Protein AF-A0A7C1GJ70-F1 (afdb_monomer)

Structure (mmCIF, N/CA/C/O backbone):
data_AF-A0A7C1GJ70-F1
#
_entry.id   AF-A0A7C1GJ70-F1
#
loop_
_atom_site.group_PDB
_atom_site.id
_atom_site.type_symbol
_atom_site.label_atom_id
_atom_site.label_alt_id
_atom_site.label_comp_id
_atom_site.label_asym_id
_atom_site.label_entity_id
_atom_site.label_seq_id
_atom_site.pdbx_PDB_ins_code
_atom_site.Cartn_x
_atom_site.Cartn_y
_atom_site.Cartn_z
_atom_site.occupancy
_atom_site.B_iso_or_equiv
_atom_site.auth_seq_id
_atom_site.auth_comp_id
_atom_site.auth_asym_id
_atom_site.auth_atom_id
_atom_site.pdbx_PDB_model_num
ATOM 1 N N . MET A 1 1 ? 27.090 8.555 -8.553 1.00 62.81 1 MET A N 1
ATOM 2 C CA . MET A 1 1 ? 26.048 9.546 -8.188 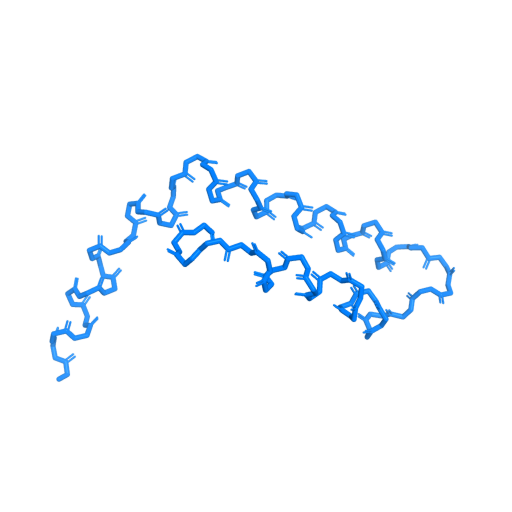1.00 62.81 1 MET A CA 1
ATOM 3 C C . MET A 1 1 ? 25.119 9.850 -9.362 1.00 62.81 1 MET A C 1
ATOM 5 O O . MET A 1 1 ? 23.916 9.762 -9.177 1.00 62.81 1 MET A O 1
ATOM 9 N N . PHE A 1 2 ? 25.637 10.126 -10.567 1.00 75.81 2 PHE A N 1
ATOM 10 C CA . PHE A 1 2 ? 24.806 10.438 -11.743 1.00 75.81 2 PHE A CA 1
ATOM 11 C C . PHE A 1 2 ? 24.001 9.252 -12.319 1.00 75.81 2 PHE A C 1
ATOM 13 O O . PHE A 1 2 ? 22.895 9.470 -12.795 1.00 75.81 2 PHE A O 1
ATOM 20 N N . GLU A 1 3 ? 24.473 8.004 -12.202 1.00 83.81 3 GLU A N 1
ATOM 21 C CA . GLU A 1 3 ? 23.723 6.826 -12.697 1.00 83.81 3 GLU A CA 1
ATOM 22 C C . GLU A 1 3 ? 22.460 6.485 -11.890 1.00 83.81 3 GLU A C 1
ATOM 24 O O . GLU A 1 3 ? 21.495 5.947 -12.421 1.00 83.81 3 GLU A O 1
ATOM 29 N N . GLY A 1 4 ? 22.421 6.839 -10.603 1.00 83.06 4 GLY A N 1
ATOM 30 C CA . GLY A 1 4 ? 21.198 6.683 -9.811 1.00 83.06 4 GLY A CA 1
ATOM 31 C C . GLY A 1 4 ? 20.091 7.622 -10.296 1.00 83.06 4 GLY A C 1
ATOM 32 O O . GLY A 1 4 ? 18.923 7.247 -10.327 1.00 83.06 4 GLY A O 1
ATOM 33 N N . LEU A 1 5 ? 20.463 8.828 -10.738 1.00 85.44 5 LEU A N 1
ATOM 34 C CA . LEU A 1 5 ? 19.516 9.817 -11.246 1.00 85.44 5 LEU A CA 1
ATOM 35 C C . LEU A 1 5 ? 18.913 9.384 -12.589 1.00 85.44 5 LEU A C 1
ATOM 37 O O . LEU A 1 5 ? 17.710 9.530 -12.790 1.00 85.44 5 LEU A O 1
ATOM 41 N N . THR A 1 6 ? 19.718 8.810 -13.486 1.00 87.12 6 THR A N 1
ATOM 42 C CA . THR A 1 6 ? 19.217 8.283 -14.765 1.00 87.12 6 THR A CA 1
ATOM 43 C C . THR A 1 6 ? 18.280 7.093 -14.558 1.00 87.12 6 THR A C 1
ATOM 45 O O . THR A 1 6 ? 17.260 7.010 -15.241 1.00 87.12 6 THR A O 1
ATOM 48 N N . GLY A 1 7 ? 18.558 6.230 -13.573 1.00 86.75 7 GLY A N 1
ATOM 49 C CA . GLY A 1 7 ? 17.663 5.138 -13.179 1.00 86.75 7 GLY A CA 1
ATOM 50 C C . GLY A 1 7 ? 16.301 5.630 -12.676 1.00 86.75 7 GLY A C 1
ATOM 51 O O . GLY A 1 7 ? 15.270 5.166 -13.159 1.00 86.75 7 GLY A O 1
ATOM 52 N N . VAL A 1 8 ? 16.285 6.624 -11.780 1.00 87.50 8 VAL A N 1
ATOM 53 C CA . VAL A 1 8 ? 15.042 7.203 -11.228 1.00 87.50 8 VAL A CA 1
ATOM 54 C C . VAL A 1 8 ? 14.194 7.867 -12.316 1.00 87.50 8 VAL A C 1
ATOM 56 O O . VAL A 1 8 ? 12.977 7.673 -12.366 1.00 87.50 8 VAL A O 1
ATOM 59 N N . ILE A 1 9 ? 14.827 8.612 -13.225 1.00 88.25 9 ILE A N 1
ATOM 60 C CA . ILE A 1 9 ? 14.126 9.264 -14.340 1.00 88.25 9 ILE A CA 1
ATOM 61 C C . ILE A 1 9 ? 13.581 8.215 -15.323 1.00 88.25 9 ILE A C 1
ATOM 63 O O . ILE A 1 9 ? 12.450 8.343 -15.790 1.00 88.25 9 ILE A O 1
ATOM 67 N N . GLY A 1 10 ? 14.341 7.149 -15.593 1.00 88.44 10 GLY A N 1
ATOM 68 C CA . GLY A 1 10 ? 13.922 6.052 -16.469 1.00 88.44 10 GLY A CA 1
ATOM 69 C C . GLY A 1 10 ? 12.751 5.229 -15.921 1.00 88.44 10 GLY A C 1
ATOM 70 O O . GLY A 1 10 ? 11.961 4.705 -16.703 1.00 88.44 10 GLY A O 1
ATOM 71 N N . SER A 1 11 ? 12.594 5.149 -14.596 1.00 88.56 11 SER A N 1
ATOM 72 C CA . SER A 1 11 ? 11.481 4.437 -13.946 1.00 88.56 11 SER A CA 1
ATOM 73 C C . SER A 1 11 ? 10.167 5.222 -13.881 1.00 88.56 11 SER A C 1
ATOM 75 O O . SER A 1 11 ? 9.117 4.636 -13.618 1.00 88.56 11 SER A O 1
ATOM 77 N N . LEU A 1 12 ? 10.185 6.531 -14.149 1.00 89.69 12 LEU A N 1
ATOM 78 C CA . LEU A 1 12 ? 9.007 7.395 -14.029 1.00 89.69 12 LEU A CA 1
ATOM 79 C C . LEU A 1 12 ? 7.786 6.926 -14.854 1.00 89.69 12 LEU A C 1
ATOM 81 O O . LEU A 1 12 ? 6.677 6.952 -14.317 1.00 89.69 12 LEU A O 1
ATOM 85 N N . PRO A 1 13 ? 7.935 6.437 -16.103 1.00 90.31 13 PRO A N 1
ATOM 86 C CA . PRO A 1 13 ? 6.808 5.897 -16.865 1.00 90.31 13 PRO A CA 1
ATOM 87 C C . PRO A 1 13 ? 6.185 4.648 -16.229 1.00 90.31 13 PRO A C 1
ATOM 89 O O . PRO A 1 13 ? 4.983 4.443 -16.347 1.00 90.31 13 PRO A O 1
ATOM 92 N N . ASN A 1 14 ? 6.987 3.827 -15.543 1.00 89.88 14 ASN A N 1
ATOM 93 C CA . ASN A 1 14 ? 6.511 2.626 -14.856 1.00 89.88 14 ASN A CA 1
ATOM 94 C C . ASN A 1 14 ? 5.709 3.005 -13.599 1.00 89.88 14 ASN A C 1
ATOM 96 O O . ASN A 1 14 ? 4.631 2.471 -13.372 1.00 89.88 14 ASN A O 1
ATOM 100 N N . LEU A 1 15 ? 6.143 4.022 -12.847 1.00 88.00 15 LEU A N 1
ATOM 101 C CA . LEU A 1 15 ? 5.376 4.539 -11.703 1.00 88.00 15 LEU A CA 1
ATOM 102 C C . LEU A 1 15 ? 3.973 5.019 -12.102 1.00 88.00 15 LEU A C 1
ATOM 104 O O . LEU A 1 15 ? 3.022 4.833 -11.351 1.00 88.00 15 LEU A O 1
ATOM 108 N N . LEU A 1 16 ? 3.849 5.623 -13.286 1.00 91.75 16 LEU A N 1
ATOM 109 C CA . LEU A 1 16 ? 2.586 6.129 -13.832 1.00 91.75 16 LEU A CA 1
ATOM 110 C C . LEU A 1 16 ? 1.811 5.083 -14.649 1.00 91.75 16 LEU A C 1
ATOM 112 O O . LEU A 1 16 ? 0.779 5.413 -15.240 1.00 91.75 16 LEU A O 1
ATOM 116 N N . ALA A 1 17 ? 2.284 3.834 -14.704 1.00 92.75 17 ALA A N 1
ATOM 117 C CA . ALA A 1 17 ? 1.560 2.758 -15.359 1.00 92.75 17 ALA A CA 1
ATOM 118 C C . ALA A 1 17 ? 0.183 2.566 -14.707 1.00 92.75 17 ALA A C 1
ATOM 120 O O . ALA A 1 17 ? 0.010 2.695 -13.493 1.00 92.75 17 ALA A O 1
ATOM 121 N N . ILE A 1 18 ? -0.818 2.246 -15.530 1.00 93.19 18 ILE A N 1
ATOM 122 C CA . ILE A 1 18 ? -2.208 2.142 -15.076 1.00 93.19 18 ILE A CA 1
ATOM 123 C C . ILE A 1 18 ? -2.365 1.102 -13.957 1.00 93.19 18 ILE A C 1
ATOM 125 O O . ILE A 1 18 ? -3.134 1.339 -13.029 1.00 93.19 18 ILE A O 1
ATOM 129 N N . ASN A 1 19 ? -1.636 -0.020 -13.997 1.00 91.81 19 ASN A N 1
ATOM 130 C CA . ASN A 1 19 ? -1.721 -1.033 -12.938 1.00 91.81 19 ASN A CA 1
ATOM 131 C C . ASN A 1 19 ? -1.261 -0.470 -11.579 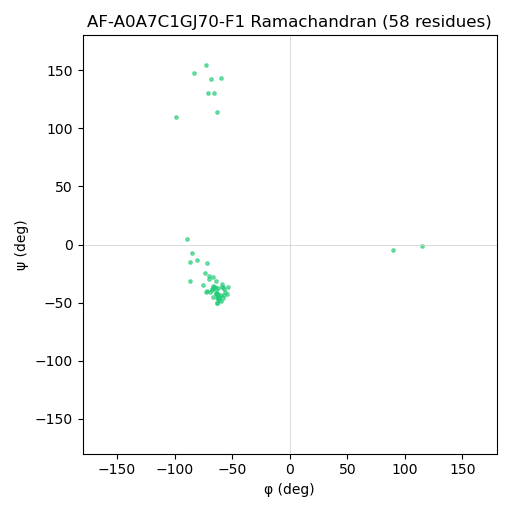1.00 91.81 19 ASN A C 1
ATOM 133 O O . ASN A 1 19 ? -1.984 -0.614 -10.596 1.00 91.81 19 ASN A O 1
ATOM 137 N N . ASN A 1 20 ? -0.132 0.241 -11.548 1.00 91.50 20 ASN A N 1
ATOM 138 C CA . ASN A 1 20 ? 0.458 0.816 -10.341 1.00 91.50 20 ASN A CA 1
ATOM 139 C C . ASN A 1 20 ? -0.445 1.917 -9.780 1.00 91.50 20 ASN A C 1
ATOM 141 O O . ASN A 1 20 ? -0.657 2.004 -8.573 1.00 91.50 20 ASN A O 1
ATOM 145 N N . MET A 1 21 ? -1.070 2.708 -10.656 1.00 93.44 21 MET A N 1
ATOM 146 C CA . MET A 1 21 ? -2.080 3.691 -10.261 1.00 93.44 21 MET A CA 1
ATOM 147 C C . MET A 1 21 ? -3.308 3.037 -9.621 1.00 93.44 21 MET A C 1
ATOM 149 O O . MET A 1 21 ? -3.753 3.486 -8.566 1.00 93.44 21 MET A O 1
ATOM 153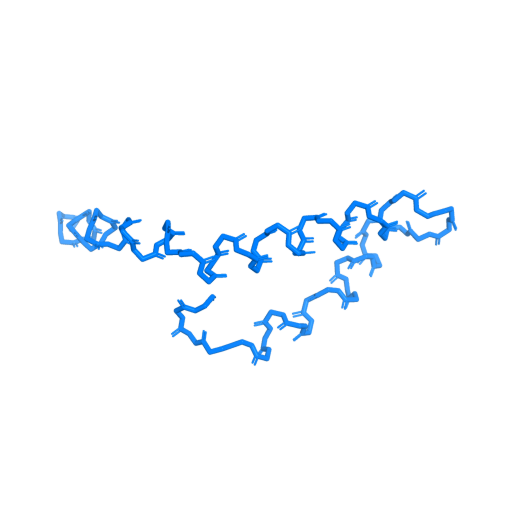 N N . VAL A 1 22 ? -3.847 1.965 -10.209 1.00 93.75 22 VAL A N 1
ATOM 154 C CA . VAL A 1 22 ? -5.006 1.248 -9.645 1.00 93.75 22 VAL A CA 1
ATOM 155 C C . VAL A 1 22 ? -4.679 0.674 -8.266 1.00 93.75 22 VAL A C 1
ATOM 157 O O . VAL A 1 22 ? -5.474 0.835 -7.338 1.00 93.75 22 VAL A O 1
ATOM 160 N N . VAL A 1 23 ? -3.507 0.057 -8.111 1.00 93.00 23 VAL A N 1
ATOM 161 C CA . VAL A 1 23 ? -3.043 -0.485 -6.825 1.00 93.00 23 VAL A CA 1
ATOM 162 C C . VAL A 1 23 ? -2.839 0.632 -5.800 1.00 93.00 23 VAL A C 1
ATOM 164 O O . VAL A 1 23 ? -3.283 0.494 -4.660 1.00 93.00 23 VAL A O 1
ATOM 167 N N . LEU A 1 24 ? -2.257 1.768 -6.198 1.00 92.75 24 LEU A N 1
ATOM 168 C CA . LEU A 1 24 ? -2.103 2.940 -5.333 1.00 92.75 24 LEU A CA 1
ATOM 169 C C . LEU A 1 24 ? -3.448 3.473 -4.845 1.00 92.75 24 LEU A C 1
ATOM 171 O O . LEU A 1 24 ? -3.619 3.681 -3.645 1.00 92.75 24 LEU A O 1
ATOM 175 N N . PHE A 1 25 ? -4.420 3.655 -5.740 1.00 95.25 25 PHE A N 1
ATOM 176 C CA . PHE A 1 25 ? -5.759 4.080 -5.339 1.00 95.25 25 PHE A CA 1
ATOM 177 C C . PHE A 1 25 ? -6.405 3.061 -4.401 1.00 95.25 25 PHE A C 1
ATOM 179 O O . PHE A 1 25 ? -6.940 3.453 -3.366 1.00 95.25 25 PHE A O 1
ATOM 186 N N . ALA A 1 26 ? -6.315 1.765 -4.705 1.00 93.94 26 ALA A N 1
ATOM 187 C CA . ALA A 1 26 ? -6.846 0.713 -3.843 1.00 93.94 26 ALA A CA 1
ATOM 188 C C . ALA A 1 26 ? -6.204 0.733 -2.444 1.00 93.94 26 ALA A C 1
ATOM 190 O O . ALA A 1 26 ? -6.918 0.661 -1.443 1.00 93.94 26 ALA A O 1
ATOM 191 N N . GLY A 1 27 ? -4.882 0.901 -2.360 1.00 92.88 27 GLY A N 1
ATOM 192 C CA . GLY A 1 27 ? -4.155 1.029 -1.097 1.00 92.88 27 GLY A CA 1
ATOM 193 C C . GLY A 1 27 ? -4.551 2.280 -0.312 1.00 92.88 27 GLY A C 1
ATOM 194 O O . GLY A 1 27 ? -4.784 2.199 0.894 1.00 92.88 27 GLY A O 1
ATOM 195 N N . VAL A 1 28 ? -4.706 3.423 -0.989 1.00 94.31 28 VAL A N 1
ATOM 196 C CA . VAL A 1 28 ? -5.165 4.677 -0.371 1.00 94.31 28 VAL A CA 1
ATOM 197 C C . VAL A 1 28 ? -6.586 4.528 0.163 1.00 94.31 28 VAL A C 1
ATOM 199 O O . VAL A 1 28 ? -6.825 4.830 1.330 1.00 94.31 28 VAL A O 1
ATOM 202 N N . PHE A 1 29 ? -7.527 4.023 -0.635 1.00 95.31 29 PHE A N 1
ATOM 203 C CA . PHE A 1 29 ? -8.903 3.810 -0.181 1.00 95.31 29 PHE A CA 1
ATOM 204 C C . PHE A 1 2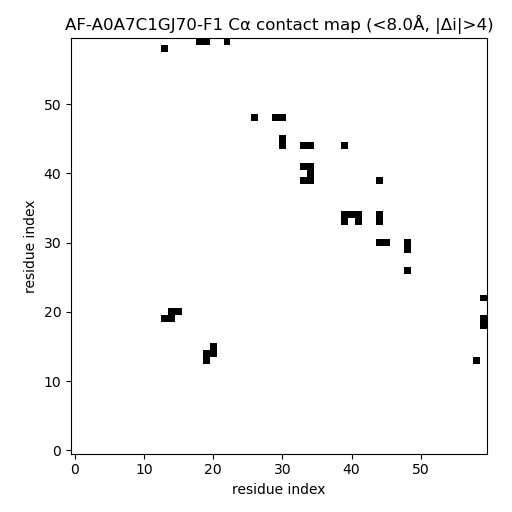9 ? -8.978 2.788 0.955 1.00 95.31 29 PHE A C 1
ATOM 206 O O . PHE A 1 29 ? -9.669 3.038 1.941 1.00 95.31 29 PHE A O 1
ATOM 213 N N . GLY A 1 30 ? -8.234 1.684 0.866 1.00 93.19 30 GLY A N 1
ATOM 214 C CA . GLY A 1 30 ? -8.122 0.705 1.946 1.00 93.19 30 GLY A CA 1
ATOM 215 C C . GLY A 1 30 ? -7.606 1.341 3.238 1.00 93.19 30 GLY A C 1
ATOM 216 O O . GLY A 1 30 ? -8.208 1.164 4.296 1.00 93.19 30 GLY A O 1
ATOM 217 N N . GLY A 1 31 ? -6.555 2.158 3.150 1.00 93.06 31 GLY A N 1
ATOM 218 C CA . GLY A 1 31 ? -6.006 2.905 4.282 1.00 93.06 31 GLY A CA 1
ATOM 219 C C . GLY A 1 31 ? -6.983 3.918 4.872 1.00 93.06 31 GLY A C 1
ATOM 220 O O . GLY A 1 31 ? -7.106 4.003 6.092 1.00 93.06 31 GLY A O 1
ATOM 221 N N . LEU A 1 32 ? -7.715 4.646 4.028 1.00 94.06 32 LEU A N 1
ATOM 222 C CA . LEU A 1 32 ? -8.720 5.617 4.460 1.00 94.06 32 LEU A CA 1
ATOM 223 C C . LEU A 1 32 ? -9.902 4.941 5.156 1.00 94.06 32 LEU A C 1
ATOM 225 O O . LEU A 1 32 ? -10.314 5.401 6.217 1.00 94.06 32 LEU A O 1
ATOM 229 N N . ILE A 1 33 ? -10.425 3.844 4.602 1.00 93.88 33 ILE A N 1
ATOM 230 C CA . ILE A 1 33 ? -11.536 3.095 5.206 1.00 93.88 33 ILE A CA 1
ATOM 231 C C . ILE A 1 33 ? -11.104 2.532 6.560 1.00 93.88 33 ILE A C 1
ATOM 233 O O . ILE A 1 33 ? -11.785 2.753 7.559 1.00 93.88 33 ILE A O 1
ATOM 237 N N . LEU A 1 34 ? -9.954 1.853 6.611 1.00 92.94 34 LEU A N 1
ATOM 238 C CA . LEU A 1 34 ? -9.436 1.283 7.853 1.00 92.94 34 LEU A CA 1
ATOM 239 C C . LEU A 1 34 ? -9.099 2.365 8.882 1.00 92.94 34 LEU A C 1
ATOM 241 O O . LEU A 1 34 ? -9.372 2.180 10.059 1.00 92.94 34 LEU A O 1
ATOM 245 N N . GLY A 1 35 ? -8.553 3.507 8.462 1.00 89.75 35 GLY A N 1
ATOM 246 C CA . GLY A 1 35 ? -8.235 4.627 9.352 1.00 89.75 35 GLY A CA 1
ATOM 247 C C . GLY A 1 35 ? -9.450 5.426 9.838 1.00 89.75 35 GLY A C 1
ATOM 248 O O . GLY A 1 35 ? -9.372 6.056 10.889 1.00 89.75 35 GLY A O 1
ATOM 249 N N . ALA A 1 36 ? -10.561 5.414 9.098 1.00 91.56 36 ALA A N 1
ATOM 250 C CA . ALA A 1 36 ? -11.796 6.106 9.471 1.00 91.56 36 ALA A CA 1
ATOM 251 C C . ALA A 1 36 ? -12.717 5.264 10.376 1.00 91.56 36 ALA A C 1
ATOM 253 O O . ALA A 1 36 ? -13.644 5.808 10.981 1.00 91.56 36 ALA A O 1
ATOM 254 N N . LEU A 1 37 ? -12.488 3.950 10.471 1.00 92.06 37 LEU A N 1
ATOM 255 C CA . LEU A 1 37 ? -13.272 3.051 11.316 1.00 92.06 37 LEU A CA 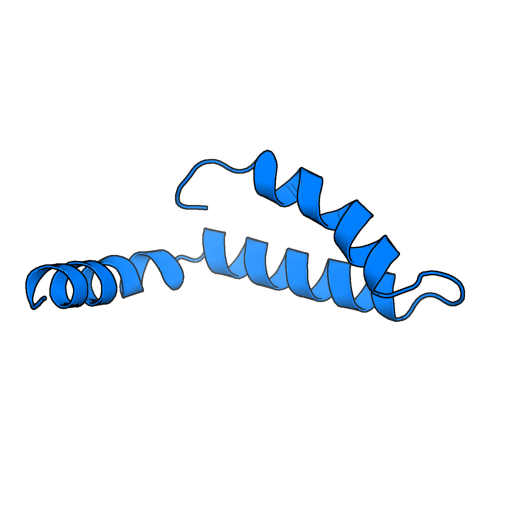1
ATOM 256 C C . LEU A 1 37 ? -12.977 3.292 12.812 1.00 92.06 37 LEU A C 1
ATOM 258 O O . LEU A 1 37 ? -11.815 3.291 13.227 1.00 92.06 37 LEU A O 1
ATOM 262 N N . PRO A 1 38 ? -14.010 3.454 13.663 1.00 86.50 38 PRO A N 1
ATOM 263 C CA . PRO A 1 38 ? -13.812 3.644 15.094 1.00 86.50 38 PRO A CA 1
ATOM 264 C C . PRO A 1 38 ? -13.211 2.380 15.718 1.00 86.50 38 PRO A C 1
ATOM 266 O O . PRO A 1 38 ? -13.710 1.275 15.522 1.00 86.50 38 PRO A O 1
ATOM 269 N N . GLY A 1 39 ? -12.142 2.547 16.494 1.00 85.94 39 GLY A N 1
ATOM 270 C CA . GLY A 1 39 ? -11.452 1.436 17.156 1.00 85.94 39 GLY A CA 1
ATOM 271 C C . GLY A 1 39 ? -10.320 0.799 16.344 1.00 85.94 39 GLY A C 1
ATOM 272 O O . GLY A 1 39 ? -9.598 -0.030 16.896 1.00 85.94 39 GLY A O 1
ATOM 273 N N . VAL A 1 40 ? -10.098 1.210 15.090 1.00 89.00 40 VAL A N 1
ATOM 274 C CA . VAL A 1 40 ? -8.914 0.814 14.315 1.00 89.00 40 VAL A CA 1
ATOM 275 C C . VAL A 1 40 ? -7.886 1.939 14.396 1.00 89.00 40 VAL A C 1
ATOM 277 O O . VAL A 1 40 ? -8.078 3.033 13.872 1.00 89.00 40 VAL A O 1
ATOM 280 N N . SER A 1 41 ? -6.786 1.699 15.110 1.00 89.38 41 SER A N 1
ATOM 281 C CA . SER A 1 41 ? -5.697 2.672 15.183 1.00 89.38 41 SER A CA 1
ATOM 282 C C . SER A 1 41 ? -4.925 2.725 13.857 1.00 89.38 41 SER A C 1
ATOM 284 O O . SER A 1 41 ? -4.839 1.711 13.161 1.00 89.38 41 SER A O 1
ATOM 286 N N . PRO A 1 42 ? -4.259 3.850 13.527 1.00 88.12 42 PRO A N 1
ATOM 287 C CA . PRO A 1 42 ? -3.422 3.942 12.327 1.00 88.12 42 PRO A CA 1
ATOM 288 C C . PRO A 1 42 ? -2.371 2.826 12.237 1.00 88.12 42 PRO A C 1
ATOM 290 O O . PRO A 1 42 ? -2.112 2.286 11.167 1.00 88.12 42 PRO A O 1
ATOM 293 N N . THR A 1 43 ? -1.804 2.433 13.380 1.00 91.69 43 THR A N 1
ATOM 294 C CA . THR A 1 43 ? -0.838 1.331 13.478 1.00 91.69 43 THR A CA 1
ATOM 295 C C . THR A 1 43 ? -1.444 -0.029 13.127 1.00 91.69 43 THR A C 1
ATOM 297 O O . THR A 1 43 ? -0.776 -0.837 12.485 1.00 91.69 43 THR A O 1
ATOM 300 N N . LEU A 1 44 ? -2.705 -0.279 13.497 1.00 94.19 44 LEU A N 1
ATOM 301 C CA . LEU A 1 44 ? -3.415 -1.513 13.164 1.00 94.19 44 LEU A CA 1
ATOM 302 C C . LEU A 1 44 ? -3.798 -1.548 11.679 1.00 94.19 44 LEU A C 1
ATOM 304 O O . LEU A 1 44 ? -3.609 -2.575 11.035 1.00 94.19 44 LEU A O 1
ATOM 308 N N . SER A 1 45 ? -4.253 -0.427 11.111 1.00 92.81 45 SER A N 1
ATOM 309 C CA . SER A 1 45 ? -4.528 -0.316 9.670 1.00 92.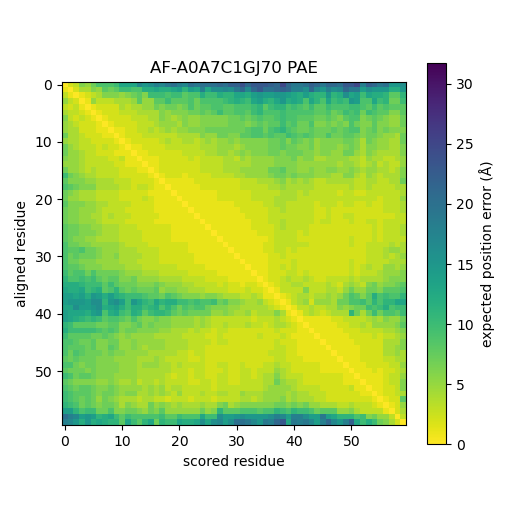81 45 SER A CA 1
ATOM 310 C C . SER A 1 45 ? -3.296 -0.648 8.827 1.00 92.81 45 SER A C 1
ATOM 312 O O . SER A 1 45 ? -3.393 -1.406 7.865 1.00 92.81 45 SER A O 1
ATOM 314 N N . VAL A 1 46 ? -2.119 -0.140 9.213 1.00 92.25 46 VAL A N 1
ATOM 315 C CA . VAL A 1 46 ? -0.850 -0.479 8.548 1.00 92.25 46 VAL A CA 1
ATOM 316 C C . VAL A 1 46 ? -0.543 -1.970 8.696 1.00 92.25 46 VAL A C 1
ATOM 318 O O . VAL A 1 46 ? -0.232 -2.619 7.702 1.00 92.25 46 VAL A O 1
ATOM 321 N N . ALA A 1 47 ? -0.687 -2.539 9.897 1.00 94.06 47 ALA A N 1
ATOM 322 C CA . ALA A 1 47 ? -0.456 -3.968 10.121 1.00 94.06 47 ALA A CA 1
ATOM 323 C C . ALA A 1 47 ? -1.357 -4.868 9.252 1.00 94.06 47 ALA A C 1
ATOM 325 O O . ALA A 1 47 ? -0.916 -5.928 8.815 1.00 94.06 47 ALA A O 1
ATOM 326 N N . LEU A 1 48 ? -2.591 -4.436 8.970 1.00 93.31 48 LEU A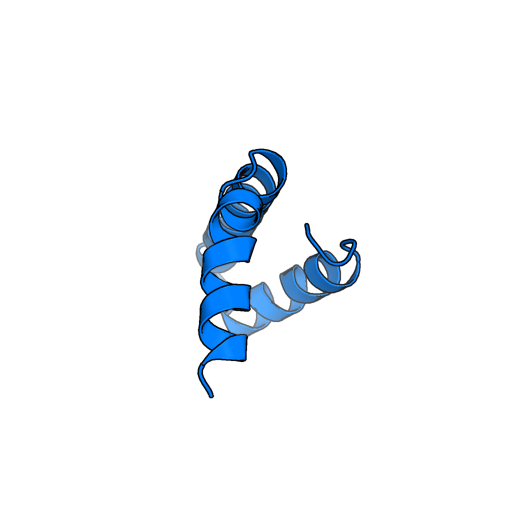 N 1
ATOM 327 C CA . LEU A 1 48 ? -3.517 -5.149 8.088 1.00 93.31 48 LEU A CA 1
ATOM 328 C C . LEU A 1 48 ? -3.162 -5.000 6.603 1.00 93.31 48 LEU A C 1
ATOM 330 O O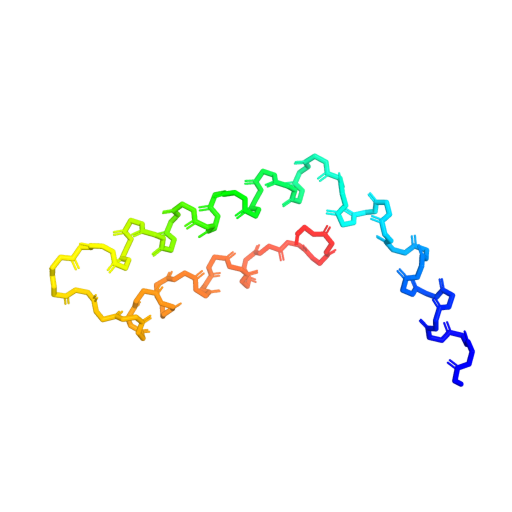 . LEU A 1 48 ? -3.362 -5.945 5.848 1.00 93.31 48 LEU A O 1
ATOM 334 N N . LEU A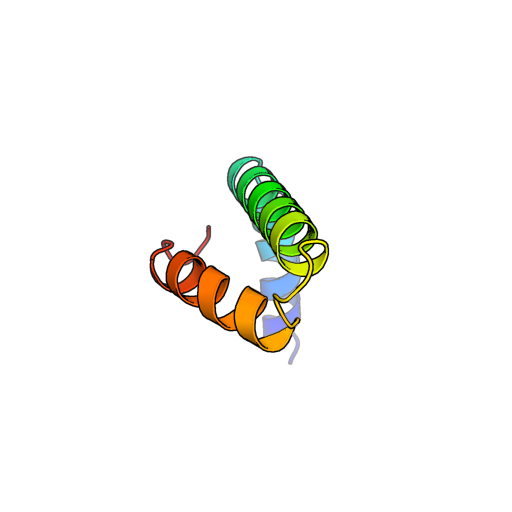 1 49 ? -2.644 -3.844 6.174 1.00 92.94 49 LEU A N 1
ATOM 335 C CA . LEU A 1 49 ? -2.365 -3.561 4.759 1.00 92.94 49 LEU A CA 1
ATOM 336 C C . LEU A 1 49 ? -0.984 -4.037 4.284 1.00 92.94 49 LEU A C 1
ATOM 338 O O . LEU A 1 49 ? -0.842 -4.432 3.131 1.00 92.94 49 LEU A O 1
ATOM 342 N N . VAL A 1 50 ? 0.023 -4.043 5.159 1.00 93.12 50 VAL A N 1
ATOM 343 C CA . VAL A 1 50 ? 1.411 -4.426 4.830 1.00 93.12 50 VAL A CA 1
ATOM 344 C C . VAL A 1 50 ? 1.554 -5.813 4.172 1.00 93.12 50 VAL A C 1
ATOM 346 O O . VAL A 1 50 ? 2.302 -5.914 3.198 1.00 93.12 50 VAL A O 1
ATOM 349 N N . PRO A 1 51 ? 0.858 -6.880 4.621 1.00 92.06 51 PRO A N 1
ATOM 350 C CA . PRO A 1 51 ? 0.946 -8.195 3.984 1.00 92.06 51 PRO A CA 1
ATOM 351 C C . PRO A 1 51 ? 0.585 -8.156 2.496 1.00 92.06 51 PRO A C 1
ATOM 353 O O . PRO A 1 51 ? 1.263 -8.776 1.682 1.00 92.06 51 PRO A O 1
ATOM 356 N N . PHE A 1 52 ? -0.418 -7.356 2.123 1.00 90.75 52 PHE A N 1
ATOM 357 C CA . PHE A 1 52 ? -0.855 -7.241 0.733 1.00 90.75 52 PHE A CA 1
ATOM 358 C C . PHE A 1 52 ? 0.249 -6.687 -0.171 1.00 90.75 52 PHE A C 1
ATOM 360 O O . PHE A 1 52 ? 0.407 -7.175 -1.285 1.00 90.75 52 PHE A O 1
ATOM 367 N N . THR A 1 53 ? 1.051 -5.734 0.311 1.00 89.19 53 THR A N 1
ATOM 368 C CA . THR A 1 53 ? 2.202 -5.201 -0.435 1.00 89.19 53 THR A CA 1
ATOM 369 C C . THR A 1 53 ? 3.306 -6.246 -0.612 1.00 89.19 53 THR A C 1
ATOM 371 O O . THR A 1 53 ? 3.895 -6.331 -1.683 1.00 89.19 53 THR A O 1
ATOM 374 N N . PHE A 1 54 ? 3.572 -7.087 0.393 1.00 91.12 54 PHE A N 1
ATOM 375 C CA . PHE A 1 54 ? 4.598 -8.136 0.285 1.00 91.12 54 PHE A CA 1
ATOM 376 C C . PHE A 1 54 ? 4.210 -9.308 -0.625 1.00 91.12 54 PHE A C 1
ATOM 378 O O . PHE A 1 54 ? 5.077 -10.087 -1.013 1.00 91.12 54 PHE A O 1
ATOM 385 N N . GLN A 1 55 ? 2.928 -9.449 -0.960 1.00 90.69 55 GLN A N 1
ATOM 386 C CA . GLN A 1 55 ? 2.454 -10.431 -1.936 1.00 90.69 55 GLN A CA 1
ATOM 387 C C . GLN A 1 55 ? 2.531 -9.937 -3.395 1.00 90.69 55 GLN A C 1
ATOM 389 O O . GLN A 1 55 ? 2.266 -10.728 -4.297 1.00 90.69 55 GLN A O 1
ATOM 394 N N . MET A 1 56 ? 2.857 -8.663 -3.644 1.00 90.25 56 MET A N 1
ATOM 395 C CA . MET A 1 56 ? 2.923 -8.094 -4.997 1.00 90.25 56 MET A CA 1
ATOM 396 C C . MET A 1 56 ? 4.270 -8.380 -5.674 1.00 90.25 56 MET A C 1
ATOM 398 O O . MET A 1 56 ? 5.313 -8.425 -5.024 1.00 90.25 56 MET A O 1
ATOM 402 N N . GLU A 1 57 ? 4.247 -8.547 -6.998 1.00 89.19 57 GLU A N 1
ATOM 403 C CA . GLU A 1 57 ? 5.462 -8.726 -7.798 1.00 89.19 57 GLU A CA 1
ATOM 404 C C . GLU A 1 57 ? 6.297 -7.431 -7.822 1.00 89.19 57 GLU A C 1
ATOM 406 O O . GLU A 1 57 ? 5.723 -6.338 -7.922 1.00 89.19 57 GLU A O 1
ATOM 411 N N . PRO A 1 58 ? 7.643 -7.512 -7.789 1.00 78.06 58 PRO A N 1
ATOM 412 C CA . PRO A 1 58 ? 8.504 -6.338 -7.852 1.00 78.06 58 PRO A CA 1
ATOM 413 C C . PRO A 1 58 ? 8.312 -5.638 -9.199 1.00 78.06 58 PRO A C 1
ATOM 415 O O . PRO A 1 58 ? 8.675 -6.200 -10.229 1.00 78.06 58 PRO A O 1
ATOM 418 N N . THR A 1 59 ? 7.769 -4.416 -9.161 1.00 71.81 59 THR A N 1
ATOM 419 C CA . THR A 1 59 ? 7.361 -3.531 -10.280 1.00 71.81 59 THR A CA 1
ATOM 420 C C . THR A 1 59 ? 5.854 -3.253 -10.363 1.00 71.81 59 THR A C 1
ATOM 422 O O . THR A 1 59 ? 5.454 -2.470 -11.229 1.00 71.81 59 THR A O 1
ATOM 425 N N . THR A 1 60 ? 5.059 -3.844 -9.466 1.00 58.00 60 THR A N 1
ATOM 426 C CA . THR A 1 60 ? 3.650 -3.482 -9.218 1.00 58.00 60 THR A CA 1
ATOM 427 C C . THR A 1 60 ? 3.507 -2.576 -8.000 1.00 58.00 60 THR A C 1
ATOM 429 O O . THR A 1 60 ? 4.306 -2.762 -7.054 1.00 58.00 60 THR A O 1
#

Solvent-accessible surface area (backbone atoms only — not comparable to full-atom values): 3565 Å² total; per-residue (Å²): 118,69,67,60,53,53,51,57,62,68,44,49,68,58,64,68,29,69,67,37,45,53,51,49,52,50,52,50,52,52,48,50,54,39,49,68,37,88,92,40,48,65,71,52,36,48,66,68,50,52,62,63,62,74,71,50,61,96,90,97

Mean predicted aligned error: 5.05 Å

Radius of gyration: 15.08 Å; Cα contacts (8 Å, |Δi|>4): 21; chains: 1; bounding box: 40×21×34 Å

Sequence (60 aa):
MFEGLTGVIGSLPNLLAINNMVVLFAGVFGGLILGALPGVSPTLSVALLVPFTFQMEPTT

Foldseek 3Di:
DVVVVVVVVVCVVLCVDPVVVVVVVVLVVQLVVQCPDPPRDNVNSCVVSVVVVVPDDPSD

Secondary structure (DSSP, 8-state):
-HHHHHHHHHHHHHHTSHHHHHHHHHHHHHHHHHHHSTT--HHHHHHHHHHHHHTS-TT-

Nearest PDB structures (foldseek):
  5zvq-assembly1_A-2  TM=6.936E-01  e=2.256E+00  Thermus thermophilus HB8
  8k3f-assembly1_B  TM=6.888E-01  e=7.427E+00  Campylobacter jejuni

pLDDT: mean 89.1, std 6.94, range [58.0, 95.31]